Protein AF-A0A7C3ATE2-F1 (afdb_monomer)

Radius of gyration: 20.37 Å; Cα contacts (8 Å, |Δi|>4): 188; chains: 1; bounding box: 53×40×58 Å

Solvent-accessible surface area (backbone atoms only — not comparable to full-atom values): 9593 Å² total; per-residue (Å²): 74,52,29,60,70,11,53,76,58,48,86,74,66,34,32,46,22,40,59,49,83,47,93,50,77,41,41,83,46,73,70,93,44,84,53,96,86,39,43,39,66,59,45,50,48,52,55,47,46,53,54,53,51,51,54,52,50,25,49,75,67,63,69,43,36,64,54,50,29,47,53,24,25,62,73,27,26,35,74,24,70,73,16,35,50,55,20,73,69,41,41,52,52,27,50,51,37,32,67,73,44,88,50,74,67,58,15,52,52,34,27,52,51,44,47,51,49,54,48,52,53,29,42,75,68,67,55,28,60,76,58,82,86,52,58,65,51,59,59,47,51,54,53,52,53,53,53,56,64,71,38,60,91,50,44,62,63,60,55,51,68,75,35,77,93,72,62,63,51,69,84,74,76,96

Structure (mmCIF, N/CA/C/O backbone):
data_AF-A0A7C3ATE2-F1
#
_entry.id   AF-A0A7C3ATE2-F1
#
loop_
_atom_site.group_PDB
_atom_site.id
_atom_site.type_symbol
_atom_site.label_atom_id
_atom_site.label_alt_id
_atom_site.label_comp_id
_atom_site.label_asym_id
_atom_site.label_entity_id
_atom_site.label_seq_id
_atom_site.pdbx_PDB_ins_code
_atom_site.Cartn_x
_atom_site.Cartn_y
_atom_site.Cartn_z
_atom_site.occupancy
_atom_site.B_iso_or_equiv
_atom_site.auth_seq_id
_atom_site.auth_comp_id
_atom_site.auth_asym_id
_atom_site.auth_atom_id
_atom_site.pdbx_PDB_model_num
ATOM 1 N N . MET A 1 1 ? -5.083 -7.458 6.158 1.00 96.81 1 MET A N 1
ATOM 2 C CA . MET A 1 1 ? -4.460 -6.135 5.963 1.00 96.81 1 MET A CA 1
ATOM 3 C C . MET A 1 1 ? -3.865 -5.679 7.279 1.00 96.81 1 MET A C 1
ATOM 5 O O . MET A 1 1 ? -4.278 -6.167 8.328 1.00 96.81 1 MET A O 1
ATOM 9 N N . GLU A 1 2 ? -2.928 -4.750 7.207 1.00 98.25 2 GLU A N 1
ATOM 10 C CA . GLU A 1 2 ? -2.264 -4.113 8.340 1.00 98.25 2 GLU A CA 1
ATOM 11 C C . GLU A 1 2 ? -2.056 -2.630 8.027 1.00 98.25 2 GLU A C 1
ATOM 13 O O . GLU A 1 2 ? -2.095 -2.233 6.863 1.00 98.25 2 GLU A O 1
ATOM 18 N N . GLY A 1 3 ? -1.872 -1.811 9.057 1.00 97.69 3 GLY A N 1
ATOM 19 C CA . GLY A 1 3 ? -1.749 -0.362 8.919 1.00 97.69 3 GLY A CA 1
ATOM 20 C C . GLY A 1 3 ? -1.514 0.278 10.279 1.00 97.69 3 GLY A C 1
ATOM 21 O O . GLY A 1 3 ? -0.543 -0.059 10.950 1.00 97.69 3 GLY A O 1
ATOM 22 N N . LYS A 1 4 ? -2.402 1.169 10.733 1.00 97.94 4 LYS A N 1
ATOM 23 C CA . LYS A 1 4 ? -2.175 1.960 11.962 1.00 97.94 4 LYS A CA 1
ATOM 24 C C . LYS A 1 4 ? -1.867 1.103 13.204 1.00 97.94 4 LYS A C 1
ATOM 26 O O . LYS A 1 4 ? -1.028 1.485 14.011 1.00 97.94 4 LYS A O 1
ATOM 31 N N . SER A 1 5 ? -2.494 -0.071 13.320 1.00 98.31 5 SER A N 1
ATOM 32 C CA . SER A 1 5 ? -2.356 -0.980 14.472 1.00 98.31 5 SER A CA 1
ATOM 33 C C . SER A 1 5 ? -1.209 -1.986 14.305 1.00 98.31 5 SER A C 1
ATOM 35 O O . SER A 1 5 ? -1.033 -2.873 15.132 1.00 98.31 5 SER A O 1
ATOM 37 N N . ALA A 1 6 ? -0.400 -1.828 13.252 1.00 98.38 6 ALA A N 1
ATOM 38 C CA . ALA A 1 6 ? 0.851 -2.545 13.012 1.00 98.38 6 ALA A CA 1
ATOM 39 C C . ALA A 1 6 ? 2.098 -1.667 13.228 1.00 98.38 6 ALA A C 1
ATOM 41 O O . ALA A 1 6 ? 3.216 -2.101 12.958 1.00 98.38 6 ALA A O 1
ATOM 42 N N . ALA A 1 7 ? 1.937 -0.469 13.810 1.00 97.81 7 ALA A N 1
ATOM 43 C CA . ALA A 1 7 ? 3.048 0.422 14.161 1.00 97.81 7 ALA A CA 1
ATOM 44 C C . ALA A 1 7 ? 4.080 -0.219 15.113 1.00 97.81 7 ALA A C 1
ATOM 46 O O . ALA A 1 7 ? 5.209 0.254 15.221 1.00 97.81 7 ALA A O 1
ATOM 47 N N . CYS A 1 8 ? 3.708 -1.305 15.804 1.00 96.62 8 CYS A N 1
ATOM 48 C CA . CYS A 1 8 ? 4.633 -2.104 16.605 1.00 96.62 8 CYS A CA 1
ATOM 49 C C . CYS A 1 8 ? 5.679 -2.873 15.774 1.00 96.62 8 CYS A C 1
ATOM 51 O O . CYS A 1 8 ? 6.738 -3.197 16.312 1.00 96.62 8 CYS A O 1
ATOM 53 N N . ALA A 1 9 ? 5.409 -3.123 14.488 1.00 97.88 9 ALA A N 1
ATOM 54 C CA . ALA A 1 9 ? 6.315 -3.786 13.557 1.00 97.88 9 ALA A CA 1
ATOM 55 C C . ALA A 1 9 ? 7.064 -2.778 12.674 1.00 97.88 9 ALA A C 1
ATOM 57 O O . ALA A 1 9 ? 8.291 -2.831 12.577 1.00 97.88 9 ALA A O 1
ATOM 58 N N . HIS A 1 10 ? 6.339 -1.853 12.035 1.00 97.69 10 HIS A N 1
ATOM 59 C CA . HIS A 1 10 ? 6.913 -0.845 11.142 1.00 97.69 10 HIS A CA 1
ATOM 60 C C . HIS A 1 10 ? 6.004 0.381 10.983 1.00 97.69 10 HIS A C 1
ATOM 62 O O . HIS A 1 10 ? 4.796 0.326 11.205 1.00 97.69 10 HIS A O 1
ATOM 68 N N . SER A 1 11 ? 6.606 1.509 10.601 1.00 97.12 11 SER A N 1
ATOM 69 C CA . SER A 1 11 ? 5.871 2.716 10.209 1.00 97.12 11 SER A CA 1
ATOM 70 C C . SER A 1 11 ? 5.484 2.641 8.735 1.00 97.12 11 SER A C 1
ATOM 72 O O . SER A 1 11 ? 6.299 2.242 7.907 1.00 97.12 11 SER A O 1
ATOM 74 N N . SER A 1 12 ? 4.287 3.116 8.391 1.00 95.19 12 SER A N 1
ATOM 75 C CA . SER A 1 12 ? 3.826 3.210 7.004 1.00 95.19 12 SER A CA 1
ATOM 76 C C . SER A 1 12 ? 2.989 4.468 6.768 1.00 95.19 12 SER A C 1
ATOM 78 O O . SER A 1 12 ? 2.498 5.090 7.713 1.00 95.19 12 SER A O 1
ATOM 80 N N . HIS A 1 13 ? 2.800 4.828 5.497 1.00 94.31 13 HIS A N 1
ATOM 81 C CA . HIS A 1 13 ? 1.891 5.900 5.087 1.00 94.31 13 HIS A CA 1
ATOM 82 C C . HIS A 1 13 ? 0.463 5.409 4.790 1.00 94.31 13 HIS A C 1
ATOM 84 O O . HIS A 1 13 ? -0.346 6.181 4.287 1.00 94.31 13 HIS A O 1
ATOM 90 N N . ILE A 1 14 ? 0.146 4.142 5.085 1.00 95.44 14 ILE A N 1
ATOM 91 C CA . ILE A 1 14 ? -1.110 3.473 4.692 1.00 95.44 14 ILE A CA 1
ATOM 92 C C . ILE A 1 14 ? -1.929 3.022 5.913 1.00 95.44 14 ILE A C 1
ATOM 94 O O . ILE A 1 14 ? -2.475 1.921 5.958 1.00 95.44 14 ILE A O 1
ATOM 98 N N . GLY A 1 15 ? -1.982 3.871 6.941 1.00 96.50 15 GLY A N 1
ATOM 99 C CA . GLY A 1 15 ? -2.490 3.523 8.265 1.00 96.50 15 GLY A CA 1
ATOM 100 C C . GLY A 1 15 ? -3.972 3.135 8.301 1.00 96.50 15 GLY A C 1
ATOM 101 O O . GLY A 1 15 ? -4.313 2.031 8.731 1.00 96.50 15 GLY A O 1
ATOM 102 N N . ASN A 1 16 ? -4.850 4.046 7.891 1.00 98.00 16 ASN A N 1
ATOM 103 C CA . ASN A 1 16 ? -6.300 3.867 7.860 1.00 98.00 16 ASN A CA 1
ATOM 104 C C . ASN A 1 16 ? -6.781 3.308 6.519 1.00 98.00 16 ASN A C 1
ATOM 106 O O . ASN A 1 16 ? -7.691 2.479 6.508 1.00 98.00 16 ASN A O 1
ATOM 110 N N . VAL A 1 17 ? -6.179 3.708 5.392 1.00 98.12 17 VAL A N 1
ATOM 111 C CA . VAL A 1 17 ? -6.632 3.287 4.054 1.00 98.12 17 VAL A CA 1
ATOM 112 C C . VAL A 1 17 ? -6.611 1.765 3.901 1.00 98.12 17 VAL A C 1
ATOM 114 O O . VAL A 1 17 ? -7.523 1.194 3.304 1.00 98.12 17 VAL A O 1
ATOM 117 N N . ALA A 1 18 ? -5.656 1.080 4.537 1.00 97.81 18 ALA A N 1
ATOM 118 C CA . ALA A 1 18 ? -5.572 -0.379 4.542 1.00 97.81 18 ALA A CA 1
ATOM 119 C C . ALA A 1 18 ? -6.781 -1.072 5.203 1.00 97.81 18 ALA A C 1
ATOM 121 O O . ALA A 1 18 ? -7.036 -2.250 4.943 1.00 97.81 18 ALA A O 1
ATOM 122 N N . MET A 1 19 ? -7.553 -0.357 6.029 1.00 98.19 19 MET A N 1
ATOM 123 C CA . MET A 1 19 ? -8.776 -0.869 6.654 1.00 98.19 19 MET A CA 1
ATOM 124 C C . MET A 1 19 ? -9.991 -0.828 5.714 1.00 98.19 19 MET A C 1
ATOM 126 O O . MET A 1 19 ? -10.973 -1.519 5.979 1.00 98.19 19 MET A O 1
ATOM 130 N N . CYS A 1 20 ? -9.949 -0.057 4.615 1.00 97.38 20 CYS A N 1
ATOM 131 C CA . CYS A 1 20 ? -11.117 0.246 3.772 1.00 97.38 20 CYS A CA 1
ATOM 132 C C . CYS A 1 20 ? -11.882 -0.991 3.285 1.00 97.38 20 CYS A C 1
ATOM 134 O O . CYS A 1 20 ? -13.110 -0.960 3.197 1.00 97.38 20 CYS A O 1
ATOM 136 N N . CYS A 1 21 ? -11.156 -2.054 2.944 1.00 96.31 21 CYS A N 1
ATOM 137 C CA . CYS A 1 21 ? -11.701 -3.287 2.375 1.00 96.31 21 CYS A CA 1
ATOM 138 C C . CYS A 1 21 ? -11.081 -4.534 3.025 1.00 96.31 21 CYS A C 1
ATOM 140 O O . CYS A 1 21 ? -10.918 -5.550 2.358 1.00 96.31 21 CYS A O 1
ATOM 142 N N . CYS A 1 22 ? -10.652 -4.453 4.290 1.00 97.38 22 CYS A N 1
ATOM 143 C CA . CYS A 1 22 ? -10.036 -5.597 4.958 1.00 97.38 22 CYS A CA 1
ATOM 144 C C . CYS A 1 22 ? -11.084 -6.592 5.482 1.00 97.38 22 CYS A C 1
ATOM 146 O O . CYS A 1 22 ? -12.067 -6.199 6.105 1.00 97.38 22 CYS A O 1
ATOM 148 N N . ASP A 1 23 ? -10.840 -7.888 5.277 1.00 97.94 23 ASP A N 1
ATOM 149 C CA . ASP A 1 23 ? -11.607 -8.962 5.930 1.00 97.94 23 ASP A CA 1
ATOM 150 C C . ASP A 1 23 ? -10.997 -9.360 7.282 1.00 97.94 23 ASP A C 1
ATOM 152 O O . ASP A 1 23 ? -11.696 -9.764 8.210 1.00 97.94 23 ASP A O 1
ATOM 156 N N . LEU A 1 24 ? -9.670 -9.238 7.387 1.00 98.19 24 LEU A N 1
ATOM 157 C CA . LEU A 1 24 ? -8.876 -9.509 8.581 1.00 98.19 24 LEU A CA 1
ATOM 158 C C . LEU A 1 24 ? -7.922 -8.341 8.847 1.00 98.19 24 LEU A C 1
ATOM 160 O O . LEU A 1 24 ? -7.319 -7.794 7.911 1.00 98.19 24 LEU A O 1
ATOM 164 N N . TRP A 1 25 ? -7.755 -8.012 10.128 1.00 98.62 25 TRP A N 1
ATOM 165 C CA . TRP A 1 25 ? -6.920 -6.913 10.609 1.00 98.62 25 TRP A CA 1
ATOM 166 C C . TRP A 1 25 ? -5.784 -7.436 11.492 1.00 98.62 25 TRP A C 1
ATOM 168 O O . TRP A 1 25 ? -6.032 -8.189 12.433 1.00 98.62 25 TRP A O 1
ATOM 178 N N . SER A 1 26 ? -4.549 -7.066 11.153 1.00 98.56 26 SER A N 1
ATOM 179 C CA . SER A 1 26 ? -3.313 -7.591 11.745 1.00 98.56 26 SER A CA 1
ATOM 180 C C . SER A 1 26 ? -2.460 -6.474 12.345 1.00 98.56 26 SER A C 1
ATOM 182 O O . SER A 1 26 ? -2.451 -5.353 11.835 1.00 98.56 26 SER A O 1
ATOM 184 N N . ASN A 1 27 ? -1.708 -6.801 13.399 1.00 98.25 27 ASN A N 1
ATOM 185 C CA . ASN A 1 27 ? -0.657 -5.948 13.961 1.00 98.25 27 ASN A CA 1
ATOM 186 C C . ASN A 1 27 ? 0.730 -6.247 13.360 1.00 98.25 27 ASN A C 1
ATOM 188 O O . ASN A 1 27 ? 1.732 -5.7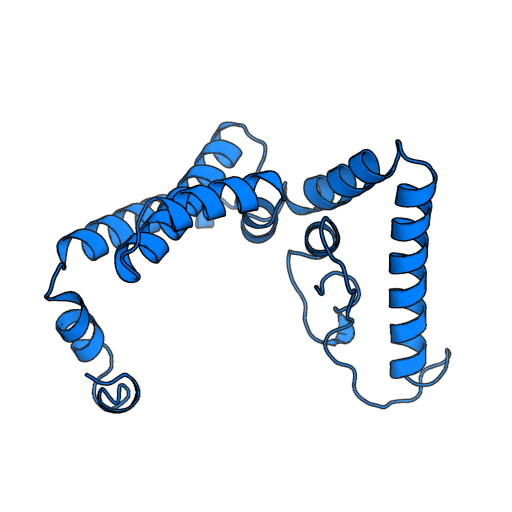70 13.888 1.00 98.25 27 ASN A O 1
ATOM 192 N N . GLU A 1 28 ? 0.773 -7.055 12.299 1.00 98.44 28 GLU A N 1
ATOM 193 C CA . GLU A 1 28 ? 1.965 -7.606 11.647 1.00 98.44 28 GLU A CA 1
ATOM 194 C C . GLU A 1 28 ? 2.785 -8.518 12.573 1.00 98.44 28 GLU A C 1
ATOM 196 O O . GLU A 1 28 ? 2.676 -9.743 12.517 1.00 98.44 28 GLU A O 1
ATOM 201 N N . SER A 1 29 ? 3.569 -7.941 13.485 1.00 98.00 29 SER A N 1
ATOM 202 C CA . SER A 1 29 ? 4.403 -8.692 14.421 1.00 98.00 29 SER A CA 1
ATOM 203 C C . SER A 1 29 ? 4.724 -7.874 15.665 1.00 98.00 29 SER A C 1
ATOM 205 O O . SER A 1 29 ? 4.942 -6.669 15.602 1.00 98.00 29 SER A O 1
ATOM 207 N N . THR A 1 30 ? 4.783 -8.537 16.819 1.00 97.69 30 THR A N 1
ATOM 208 C CA . THR A 1 30 ? 5.173 -7.909 18.084 1.00 97.69 30 THR A CA 1
ATOM 209 C C . THR A 1 30 ? 6.057 -8.863 18.888 1.00 97.69 30 THR A C 1
ATOM 211 O O . THR A 1 30 ? 5.756 -10.061 18.959 1.00 97.69 30 THR A O 1
ATOM 214 N N . PRO A 1 31 ? 7.167 -8.393 19.489 1.00 97.38 31 PRO A N 1
ATOM 215 C CA . PRO A 1 31 ? 7.991 -9.239 20.348 1.00 97.38 31 PRO A CA 1
ATOM 216 C C . PRO A 1 31 ? 7.198 -9.641 21.590 1.00 97.38 31 PRO A C 1
ATOM 218 O O . PRO A 1 31 ? 6.375 -8.865 22.055 1.00 97.38 31 PRO A O 1
ATOM 221 N N . TYR A 1 32 ? 7.471 -10.802 22.186 1.00 98.25 32 TYR A N 1
ATOM 222 C CA . TYR A 1 32 ? 6.805 -11.222 23.424 1.00 98.25 32 TYR A CA 1
ATOM 223 C C . TYR A 1 32 ? 7.413 -10.521 24.652 1.00 98.25 32 TYR A C 1
ATOM 225 O O . TYR A 1 32 ? 8.486 -10.901 25.122 1.00 98.25 32 TYR A O 1
ATOM 233 N N . ALA A 1 33 ? 6.737 -9.497 25.176 1.00 98.25 33 ALA A N 1
ATOM 234 C CA . ALA A 1 33 ? 7.215 -8.676 26.289 1.00 98.25 33 ALA A CA 1
ATOM 235 C C . ALA A 1 33 ? 6.067 -8.225 27.205 1.00 98.25 33 ALA A C 1
ATOM 237 O O . ALA A 1 33 ? 4.915 -8.154 26.787 1.00 98.25 33 ALA A O 1
ATOM 238 N N . GLN A 1 34 ? 6.375 -7.918 28.467 1.00 98.38 34 GLN A N 1
ATOM 239 C CA . GLN A 1 34 ? 5.399 -7.409 29.435 1.00 98.38 34 GLN A CA 1
ATOM 240 C C . GLN A 1 34 ? 5.280 -5.878 29.334 1.00 98.38 34 GLN A C 1
ATOM 242 O O . GLN A 1 34 ? 6.280 -5.172 29.446 1.00 98.38 34 GLN A O 1
ATOM 247 N N . LEU A 1 35 ? 4.053 -5.374 29.201 1.00 98.00 35 LEU A N 1
ATOM 248 C CA . LEU A 1 35 ? 3.670 -3.963 29.324 1.00 98.00 35 LEU A CA 1
ATOM 249 C C . LEU A 1 35 ? 2.789 -3.759 30.568 1.00 98.00 35 LEU A C 1
ATOM 251 O O . LEU A 1 35 ? 2.383 -4.719 31.230 1.00 98.00 35 LEU A O 1
ATOM 255 N N . PHE A 1 36 ? 2.437 -2.507 30.877 1.00 98.12 36 PHE A N 1
ATOM 256 C CA . PHE A 1 36 ? 1.485 -2.210 31.957 1.00 98.12 36 PHE A CA 1
ATOM 257 C C . PHE A 1 36 ? 0.100 -2.831 31.712 1.00 98.12 36 PHE A C 1
ATOM 259 O O . PHE A 1 36 ? -0.536 -3.283 32.657 1.00 98.12 36 PHE A O 1
ATOM 266 N N . GLY A 1 37 ? -0.342 -2.891 30.451 1.00 96.81 37 GLY A N 1
ATOM 267 C CA . GLY A 1 37 ? -1.630 -3.469 30.047 1.00 96.81 37 GLY A CA 1
ATOM 268 C C . GLY A 1 37 ? -1.641 -4.994 29.884 1.00 96.81 37 GLY A C 1
ATOM 269 O O . GLY A 1 37 ? -2.655 -5.548 29.480 1.00 96.81 37 GLY A O 1
ATOM 270 N N . GLY A 1 38 ? -0.534 -5.685 30.174 1.00 98.06 38 GLY A N 1
ATOM 271 C CA . GLY A 1 38 ? -0.381 -7.122 29.929 1.00 98.06 38 GLY A CA 1
ATOM 272 C C . GLY A 1 38 ? 0.760 -7.430 28.963 1.00 98.06 38 GLY A C 1
ATOM 273 O O . GLY A 1 38 ? 1.588 -6.570 28.670 1.00 98.06 38 GLY A O 1
ATOM 274 N N . PHE A 1 39 ? 0.832 -8.668 28.478 1.00 98.62 39 PHE A N 1
ATOM 275 C CA . PHE A 1 39 ? 1.820 -9.032 27.463 1.00 98.62 39 PHE A CA 1
ATOM 276 C C . PHE A 1 39 ? 1.467 -8.414 26.108 1.00 98.62 39 PHE A C 1
ATOM 278 O O . PHE A 1 39 ? 0.295 -8.326 25.744 1.00 98.62 39 PHE A O 1
ATOM 285 N N . THR A 1 40 ? 2.483 -8.032 25.343 1.00 98.50 40 THR A N 1
ATOM 286 C CA . THR A 1 40 ? 2.366 -7.382 24.031 1.00 98.50 40 THR A CA 1
ATOM 287 C C . THR A 1 40 ? 1.379 -8.052 23.068 1.00 98.50 40 THR A C 1
ATOM 289 O O . THR A 1 40 ? 0.598 -7.300 22.490 1.00 98.50 40 THR A O 1
ATOM 292 N N . PRO A 1 41 ? 1.273 -9.397 22.918 1.00 98.38 41 PRO A N 1
ATOM 293 C CA . PRO A 1 41 ? 0.258 -9.962 22.025 1.00 98.38 41 PRO A CA 1
ATOM 294 C C . PRO A 1 41 ? -1.174 -9.699 22.499 1.00 98.38 41 PRO A C 1
ATOM 296 O O . PRO A 1 41 ? -2.063 -9.520 21.677 1.00 98.38 41 PRO A O 1
ATOM 299 N N . ALA A 1 42 ? -1.407 -9.664 23.816 1.00 98.44 42 ALA A N 1
ATOM 300 C CA . ALA A 1 42 ? -2.725 -9.368 24.371 1.00 98.44 42 ALA A CA 1
ATOM 301 C C . ALA A 1 42 ? -3.089 -7.890 24.180 1.00 98.44 42 ALA A C 1
ATOM 303 O O . ALA A 1 42 ? -4.221 -7.591 23.813 1.00 98.44 42 ALA A O 1
ATOM 304 N N . VAL A 1 43 ? -2.120 -6.986 24.369 1.00 98.56 43 VAL A N 1
ATOM 305 C CA . VAL A 1 43 ? -2.304 -5.545 24.133 1.00 98.56 43 VAL A CA 1
ATOM 306 C C . VAL A 1 43 ? -2.602 -5.272 22.657 1.00 98.56 43 VAL A C 1
ATOM 308 O O . VAL A 1 43 ? -3.605 -4.636 22.352 1.00 98.56 43 VAL A O 1
ATOM 311 N N . SER A 1 44 ? -1.807 -5.821 21.732 1.00 98.38 44 SER A N 1
ATOM 312 C CA . SER A 1 44 ? -2.064 -5.668 20.295 1.00 98.38 44 SER A CA 1
ATOM 313 C C . SER A 1 44 ? -3.402 -6.290 19.883 1.00 98.38 44 SER A C 1
ATOM 315 O O . SER A 1 44 ? -4.147 -5.685 19.119 1.00 98.38 44 SER A O 1
ATOM 317 N N . LEU A 1 45 ? -3.763 -7.464 20.417 1.00 98.50 45 LEU A N 1
ATOM 318 C CA . LEU A 1 45 ? -5.063 -8.080 20.135 1.00 98.50 45 LEU A CA 1
ATOM 319 C C . LEU A 1 45 ? -6.236 -7.209 20.607 1.00 98.50 45 LEU A C 1
ATOM 321 O O . LEU A 1 45 ? -7.258 -7.165 19.924 1.00 98.50 45 LEU A O 1
ATOM 325 N N . GLU A 1 46 ? -6.110 -6.517 21.741 1.00 98.69 46 GLU A N 1
ATOM 326 C CA . GLU A 1 46 ? -7.135 -5.587 22.226 1.00 98.69 46 GLU A CA 1
ATOM 327 C C . GLU A 1 46 ? -7.349 -4.416 21.251 1.00 98.69 46 GLU A C 1
ATOM 329 O O . GLU A 1 46 ? -8.493 -4.102 20.911 1.00 98.69 46 GLU A O 1
ATOM 334 N N . GLU A 1 47 ? -6.271 -3.815 20.744 1.00 98.38 47 GLU A N 1
ATOM 335 C CA . GLU A 1 47 ? -6.332 -2.733 19.750 1.00 98.38 47 GLU A CA 1
ATOM 336 C C . GLU A 1 47 ? -7.002 -3.206 18.450 1.00 98.38 47 GLU A C 1
ATOM 338 O O . GLU A 1 47 ? -7.982 -2.604 17.994 1.00 98.38 47 GLU A O 1
ATOM 343 N N . LEU A 1 48 ? -6.550 -4.344 17.904 1.00 98.75 48 LEU A N 1
ATOM 344 C CA . LEU A 1 48 ? -7.139 -4.951 16.704 1.00 98.75 48 LEU A CA 1
ATOM 345 C C . LEU A 1 48 ? -8.619 -5.297 16.906 1.00 98.75 48 LEU A C 1
ATOM 347 O O . LEU A 1 48 ? -9.440 -5.128 16.000 1.00 98.75 48 LEU A O 1
ATOM 351 N N . TRP A 1 49 ? -8.978 -5.782 18.096 1.00 98.69 49 TRP A N 1
ATOM 352 C CA . TRP A 1 49 ? -10.352 -6.121 18.440 1.00 98.69 49 TRP A CA 1
ATOM 353 C C . TRP A 1 49 ? -11.265 -4.897 18.390 1.00 98.69 49 TRP A C 1
ATOM 355 O O . TRP A 1 49 ? -12.360 -4.980 17.826 1.00 98.69 49 TRP A O 1
ATOM 365 N N . TYR A 1 50 ? -10.838 -3.759 18.940 1.00 98.75 50 TYR A N 1
ATOM 366 C CA . TYR A 1 50 ? -11.642 -2.537 18.912 1.00 98.75 50 TYR A CA 1
ATOM 367 C C . TYR A 1 50 ? -11.788 -1.952 17.505 1.00 98.75 50 TYR A C 1
ATOM 369 O O . TYR A 1 50 ? -12.892 -1.523 17.153 1.00 98.75 50 TYR A O 1
ATOM 377 N N . ASP A 1 51 ? -10.742 -2.014 16.680 1.00 98.50 51 ASP A N 1
ATOM 378 C CA . ASP A 1 51 ? -10.816 -1.646 15.262 1.00 98.50 51 ASP A CA 1
ATOM 379 C C . ASP A 1 51 ? -11.865 -2.488 14.519 1.00 98.50 51 ASP A C 1
ATOM 381 O O . ASP A 1 51 ? -12.800 -1.955 13.912 1.00 98.50 51 ASP A O 1
ATOM 385 N N . CYS A 1 52 ? -11.773 -3.816 14.635 1.00 98.50 52 CYS A N 1
ATOM 386 C CA . CYS A 1 52 ? -12.733 -4.746 14.040 1.00 98.50 52 CYS A CA 1
ATOM 387 C C . CYS A 1 52 ? -14.153 -4.529 14.575 1.00 98.50 52 CYS A C 1
ATOM 389 O O . CYS A 1 52 ? -15.125 -4.576 13.819 1.00 98.50 52 CYS A O 1
ATOM 391 N N . LYS A 1 53 ? -14.306 -4.268 15.877 1.00 98.12 53 LYS A N 1
ATOM 392 C CA . LYS A 1 53 ? -15.608 -4.014 16.504 1.00 98.12 53 LYS A CA 1
ATOM 393 C C . LYS A 1 53 ? -16.289 -2.779 15.911 1.00 98.12 53 LYS A C 1
ATOM 395 O O . LYS A 1 53 ? -17.493 -2.837 15.663 1.00 98.12 53 LYS A O 1
ATOM 400 N N . LEU A 1 54 ? -15.540 -1.704 15.654 1.00 97.56 54 LEU A N 1
ATOM 401 C CA . LEU A 1 54 ? -16.061 -0.490 15.020 1.00 97.56 54 LEU A CA 1
ATOM 402 C C . LEU A 1 54 ? -16.497 -0.750 13.571 1.00 97.56 54 LEU A C 1
ATOM 404 O O . LEU A 1 54 ? -17.610 -0.380 13.197 1.00 97.56 54 LEU A O 1
ATOM 408 N N . MET A 1 55 ? -15.659 -1.424 12.776 1.00 97.31 55 MET A N 1
ATOM 409 C CA . MET A 1 55 ? -15.990 -1.774 11.386 1.00 97.31 55 MET A CA 1
ATOM 410 C C . MET A 1 55 ? -17.243 -2.656 11.308 1.00 97.31 55 MET A C 1
ATOM 412 O O . MET A 1 55 ? -18.154 -2.395 10.520 1.00 97.31 55 MET A O 1
ATOM 416 N N . ASN A 1 56 ? -17.348 -3.642 12.199 1.00 97.25 56 ASN A N 1
ATOM 417 C CA . ASN A 1 56 ? -18.514 -4.514 12.299 1.00 97.25 56 ASN A CA 1
ATOM 418 C C . ASN A 1 56 ? -19.793 -3.752 12.672 1.00 97.25 56 ASN A C 1
ATOM 420 O O . ASN A 1 56 ? -20.867 -4.056 12.153 1.00 97.25 56 ASN A O 1
ATOM 424 N N . GLU A 1 57 ? -19.709 -2.756 13.554 1.00 97.06 57 GLU A N 1
ATOM 425 C CA . GLU A 1 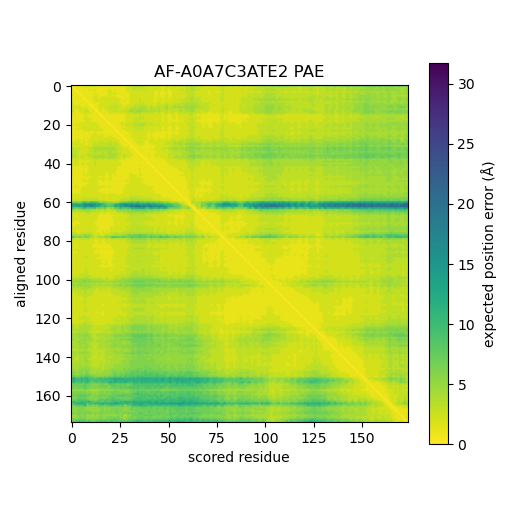57 ? -20.867 -1.930 13.909 1.00 97.06 57 GLU A CA 1
ATOM 426 C C . GLU A 1 57 ? -21.311 -1.032 12.743 1.00 97.06 57 GLU A C 1
ATOM 428 O O . GLU A 1 57 ? -22.505 -0.919 12.448 1.00 97.06 57 GLU A O 1
ATOM 433 N N . ALA A 1 58 ? -20.359 -0.461 12.000 1.00 95.94 58 ALA A N 1
ATOM 434 C CA . ALA A 1 58 ? -20.654 0.303 10.790 1.00 95.94 58 ALA A CA 1
ATOM 435 C C . ALA A 1 58 ? -21.377 -0.548 9.725 1.00 95.94 58 ALA A C 1
ATOM 437 O O . ALA A 1 58 ? -22.284 -0.049 9.055 1.00 95.94 58 ALA A O 1
ATOM 438 N N . LEU A 1 59 ? -21.041 -1.840 9.613 1.00 94.69 59 LEU A N 1
ATOM 439 C CA . LEU A 1 59 ? -21.741 -2.792 8.742 1.00 94.69 59 LEU A CA 1
ATOM 440 C C . LEU A 1 59 ? -23.173 -3.081 9.212 1.00 94.69 59 LEU A C 1
ATOM 442 O O . LEU A 1 59 ? -24.099 -3.022 8.404 1.00 94.69 59 LEU A O 1
ATOM 446 N N . ARG A 1 60 ? -23.392 -3.338 10.511 1.00 95.38 60 ARG A N 1
ATOM 447 C CA . ARG A 1 60 ? -24.734 -3.644 11.058 1.00 95.38 60 ARG A CA 1
ATOM 448 C C . ARG A 1 60 ? -25.742 -2.520 10.843 1.00 95.38 60 ARG A C 1
ATOM 450 O O . ARG A 1 60 ? -26.924 -2.779 10.639 1.00 95.38 60 ARG A O 1
ATOM 457 N N . THR A 1 61 ? -25.281 -1.276 10.885 1.00 89.69 61 THR A N 1
ATOM 458 C CA . THR A 1 61 ? -26.133 -0.091 10.699 1.00 89.69 61 THR A CA 1
ATOM 459 C C . THR A 1 61 ? -26.462 0.202 9.226 1.00 89.69 61 THR A C 1
ATOM 461 O O . THR A 1 61 ? -27.317 1.045 8.937 1.00 89.69 61 THR A O 1
ATOM 464 N N . GLY A 1 62 ? -25.810 -0.483 8.279 1.00 78.75 62 GLY A N 1
ATOM 465 C CA . GLY A 1 62 ? -26.085 -0.465 6.837 1.00 78.75 62 GLY A CA 1
ATOM 466 C C . GLY A 1 62 ? -25.643 0.799 6.092 1.00 78.75 62 GLY A C 1
ATOM 467 O O . GLY A 1 62 ? -25.030 0.705 5.034 1.00 78.75 62 GLY A O 1
ATOM 468 N N . ARG A 1 63 ? -25.919 1.996 6.625 1.00 76.88 63 ARG A N 1
ATOM 469 C CA . ARG A 1 63 ? -25.569 3.279 5.979 1.00 76.88 63 ARG A CA 1
ATOM 470 C C . ARG A 1 63 ? -24.178 3.799 6.341 1.00 76.88 63 ARG A C 1
ATOM 472 O O . ARG A 1 63 ? -23.627 4.607 5.599 1.00 76.88 63 ARG A O 1
ATOM 479 N N . HIS A 1 64 ? -23.604 3.360 7.459 1.00 89.06 64 HIS A N 1
ATOM 480 C CA . HIS A 1 64 ? -22.354 3.929 7.968 1.00 89.06 64 HIS A CA 1
ATOM 481 C C . HIS A 1 64 ? -21.096 3.217 7.467 1.00 89.06 64 HIS A C 1
ATOM 483 O O . HIS A 1 64 ? -20.027 3.814 7.525 1.00 89.06 64 HIS A O 1
ATOM 489 N N . ALA A 1 65 ? -21.205 2.007 6.909 1.00 91.31 65 ALA A N 1
ATOM 490 C CA . ALA A 1 65 ? -20.062 1.283 6.351 1.00 91.31 65 ALA A CA 1
ATOM 491 C C . ALA A 1 65 ? -19.351 2.070 5.238 1.00 91.31 65 ALA A C 1
ATOM 493 O O . ALA A 1 65 ? -18.139 2.247 5.284 1.00 91.31 65 ALA A O 1
ATOM 494 N N . GLN A 1 66 ? -20.109 2.615 4.282 1.00 93.31 66 GLN A N 1
ATOM 495 C CA . GLN A 1 66 ? -19.552 3.416 3.185 1.00 93.31 66 GLN A CA 1
ATOM 496 C C . GLN A 1 66 ? -18.966 4.744 3.677 1.00 93.31 66 GLN A C 1
ATOM 498 O O . GLN A 1 66 ? -17.941 5.194 3.174 1.00 93.31 66 GLN A O 1
ATOM 503 N N . VAL A 1 67 ? -19.595 5.362 4.684 1.00 96.06 67 VAL A N 1
ATOM 504 C CA . VAL A 1 67 ? -19.077 6.593 5.299 1.00 96.06 67 VAL A CA 1
ATOM 505 C C . VAL A 1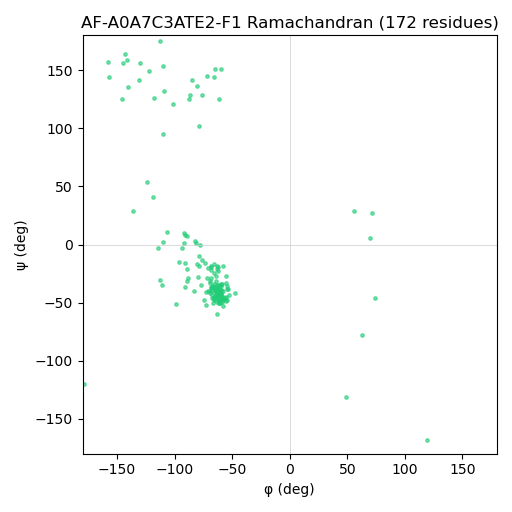 67 ? -17.751 6.315 6.002 1.00 96.06 67 VAL A C 1
ATOM 507 O O . VAL A 1 67 ? -16.793 7.044 5.780 1.00 96.06 67 VAL A O 1
ATOM 510 N N . LEU A 1 68 ? -17.672 5.247 6.801 1.00 97.06 68 LEU A N 1
ATOM 511 C CA . LEU A 1 68 ? -16.439 4.846 7.474 1.00 97.06 68 LEU A CA 1
ATOM 512 C C . LEU A 1 68 ? -15.340 4.505 6.461 1.00 97.06 68 LEU A C 1
ATOM 514 O O . LEU A 1 68 ? -14.244 5.036 6.582 1.00 97.06 68 LEU A O 1
ATOM 518 N N . GLN A 1 69 ? -15.638 3.694 5.441 1.00 96.44 69 GLN A N 1
ATOM 519 C CA . GLN A 1 69 ? -14.686 3.358 4.376 1.00 96.44 69 GLN A CA 1
ATOM 520 C C . GLN A 1 69 ? -14.132 4.614 3.699 1.00 96.44 69 GLN A C 1
ATOM 522 O O . GLN A 1 69 ? -12.926 4.733 3.504 1.00 96.44 69 GLN A O 1
ATOM 527 N N . ARG A 1 70 ? -14.999 5.580 3.381 1.00 96.19 70 ARG A N 1
ATOM 528 C CA . ARG A 1 70 ? -14.566 6.841 2.782 1.00 96.19 70 ARG A CA 1
ATOM 529 C C . ARG A 1 70 ? -13.683 7.655 3.723 1.00 96.19 70 ARG A C 1
ATOM 531 O O . ARG A 1 70 ? -12.672 8.173 3.279 1.00 96.19 70 ARG A O 1
ATOM 538 N N . LEU A 1 71 ? -14.036 7.752 5.004 1.00 97.12 71 LEU A N 1
ATOM 539 C CA . LEU A 1 71 ? -13.215 8.463 5.989 1.00 97.12 71 LEU A CA 1
ATOM 540 C C . LEU A 1 71 ? -11.831 7.823 6.152 1.00 97.12 71 LEU A C 1
ATOM 542 O O . LEU A 1 71 ? -10.853 8.550 6.271 1.00 97.12 71 LEU A O 1
ATOM 546 N N . LEU A 1 72 ? -11.755 6.489 6.129 1.00 97.56 72 LEU A N 1
ATOM 547 C CA . LEU A 1 72 ? -10.499 5.739 6.192 1.00 97.56 72 LEU A CA 1
ATOM 548 C C . LEU A 1 72 ? -9.611 5.984 4.961 1.00 97.56 72 LEU A C 1
ATOM 550 O O . LEU A 1 72 ? -8.396 6.078 5.094 1.00 97.56 72 LEU A O 1
ATOM 554 N N . ALA A 1 73 ? -10.201 6.089 3.767 1.00 97.19 73 ALA A N 1
ATOM 555 C CA . ALA A 1 73 ? -9.462 6.408 2.547 1.00 97.19 73 ALA A CA 1
ATOM 556 C C . ALA A 1 73 ? -9.019 7.880 2.522 1.00 97.19 73 ALA A C 1
ATOM 558 O O . ALA A 1 73 ? -7.840 8.181 2.334 1.00 97.19 73 ALA A O 1
ATOM 559 N N . ASP A 1 74 ? -9.965 8.796 2.747 1.00 95.50 74 ASP A N 1
ATOM 560 C CA . ASP A 1 74 ? -9.763 10.242 2.631 1.00 95.50 74 ASP A CA 1
ATOM 561 C C . ASP A 1 74 ? -8.785 10.783 3.691 1.00 95.50 74 ASP A C 1
ATOM 563 O O . ASP A 1 74 ? -8.183 11.834 3.462 1.00 95.50 74 ASP A O 1
ATOM 567 N N . SER A 1 75 ? -8.619 10.098 4.833 1.00 96.00 75 SER A N 1
ATOM 568 C CA . SER A 1 75 ? -7.673 10.508 5.881 1.00 96.00 75 SER A CA 1
ATOM 569 C C . SER A 1 75 ? -6.212 10.370 5.472 1.00 96.00 75 SER A C 1
ATOM 571 O O . SER A 1 75 ? -5.387 11.123 5.976 1.00 96.00 75 SER A O 1
ATOM 573 N N . ASP A 1 76 ? -5.895 9.427 4.584 1.00 96.31 76 ASP A N 1
ATOM 574 C CA . ASP A 1 76 ? -4.510 9.098 4.231 1.00 96.31 76 ASP A CA 1
ATOM 575 C C . ASP A 1 76 ? -4.175 9.533 2.795 1.00 96.31 76 ASP A C 1
ATOM 577 O O . ASP A 1 76 ? -3.066 9.984 2.510 1.00 96.31 76 ASP A O 1
ATOM 581 N N . ALA A 1 77 ? -5.145 9.443 1.876 1.00 96.19 77 ALA A N 1
ATOM 582 C CA . ALA A 1 77 ? -4.932 9.648 0.441 1.00 96.19 77 ALA A CA 1
ATOM 583 C C . ALA A 1 77 ? -4.521 11.079 0.047 1.00 96.19 77 ALA A C 1
ATOM 585 O O . ALA A 1 77 ? -4.043 11.294 -1.065 1.00 96.19 77 ALA A O 1
ATOM 586 N N . ARG A 1 78 ? -4.717 12.064 0.933 1.00 92.19 78 ARG A N 1
ATOM 587 C CA . ARG A 1 78 ? -4.373 13.475 0.674 1.00 92.19 78 ARG A CA 1
ATOM 588 C C . ARG A 1 78 ? -2.891 13.783 0.845 1.00 92.19 78 ARG A C 1
ATOM 590 O O . ARG A 1 78 ? -2.383 14.685 0.178 1.00 92.19 78 ARG A O 1
ATOM 597 N N . ASP A 1 79 ? -2.227 13.021 1.708 1.00 88.25 79 ASP A N 1
ATOM 598 C CA . ASP A 1 79 ? -0.865 13.301 2.167 1.00 88.25 79 ASP A CA 1
ATOM 599 C C . ASP A 1 79 ? 0.137 12.228 1.715 1.00 88.25 79 ASP A C 1
ATOM 601 O O . ASP A 1 79 ? 1.333 12.339 1.982 1.00 88.25 79 ASP A O 1
ATOM 605 N N . SER A 1 80 ? -0.331 11.177 1.031 1.00 95.12 80 SER A N 1
ATOM 606 C CA . SER A 1 80 ? 0.514 10.087 0.552 1.00 95.12 80 SER A CA 1
ATOM 607 C C . SER A 1 80 ? 0.041 9.527 -0.785 1.00 95.12 80 SER A C 1
ATOM 609 O O . SER A 1 80 ? -1.087 9.049 -0.923 1.00 95.12 80 SER A O 1
ATOM 611 N N . ALA A 1 81 ? 0.953 9.509 -1.761 1.00 96.50 81 ALA A N 1
ATOM 612 C CA . ALA A 1 81 ? 0.741 8.829 -3.035 1.00 96.50 81 ALA A CA 1
ATOM 613 C C . ALA A 1 81 ? 0.565 7.310 -2.847 1.00 96.50 81 ALA A C 1
ATOM 615 O O . ALA A 1 81 ? -0.251 6.704 -3.537 1.00 96.50 81 ALA A O 1
ATOM 616 N N . GLU A 1 82 ? 1.270 6.708 -1.880 1.00 96.00 82 GLU A N 1
ATOM 617 C CA . GLU A 1 82 ? 1.145 5.283 -1.540 1.00 96.00 82 GLU A CA 1
ATOM 618 C C . GLU A 1 82 ? -0.263 4.958 -1.025 1.00 96.00 82 GLU A C 1
ATOM 620 O O . GLU A 1 82 ? -0.863 3.959 -1.419 1.00 96.00 82 GLU A O 1
ATOM 625 N N . ALA A 1 83 ? -0.829 5.833 -0.189 1.00 97.56 83 ALA A N 1
ATOM 626 C CA . ALA A 1 83 ? -2.200 5.684 0.283 1.00 97.56 83 ALA A CA 1
ATOM 627 C C . ALA A 1 83 ? -3.219 5.912 -0.832 1.00 97.56 83 ALA A C 1
ATOM 629 O O . ALA A 1 83 ? -4.175 5.146 -0.953 1.00 97.56 83 ALA A O 1
ATOM 630 N N . LEU A 1 84 ? -3.002 6.927 -1.675 1.00 98.25 84 LEU A N 1
ATOM 631 C CA . LEU A 1 84 ? -3.889 7.244 -2.792 1.00 98.25 84 LEU A CA 1
ATOM 632 C C . LEU A 1 84 ? -4.084 6.041 -3.720 1.00 98.25 84 LEU A C 1
ATOM 634 O O . LEU A 1 84 ? -5.226 5.709 -4.056 1.00 98.25 84 LEU A O 1
ATOM 638 N N . VAL A 1 85 ? -2.996 5.377 -4.129 1.00 98.00 85 VAL A N 1
ATOM 639 C CA . VAL A 1 85 ? -3.072 4.235 -5.059 1.00 98.00 85 VAL A CA 1
ATOM 640 C C . VAL A 1 85 ? -3.732 3.001 -4.434 1.00 98.00 85 VAL A C 1
ATOM 642 O O . VAL A 1 85 ? -4.244 2.154 -5.164 1.00 98.00 85 VAL A O 1
ATOM 645 N N . LEU A 1 86 ? -3.790 2.925 -3.100 1.00 97.88 86 LEU A N 1
ATOM 646 C CA . LEU A 1 86 ? -4.453 1.856 -2.346 1.00 97.88 86 LEU A CA 1
ATOM 647 C C . LEU A 1 86 ? -5.902 2.167 -1.953 1.00 97.88 86 LEU A C 1
ATOM 649 O O . LEU A 1 86 ? -6.577 1.297 -1.397 1.00 97.88 86 LEU A O 1
ATOM 653 N N . THR A 1 87 ? -6.418 3.364 -2.248 1.00 98.19 87 THR A N 1
ATOM 654 C CA . THR A 1 87 ? -7.852 3.628 -2.057 1.00 98.19 87 THR A CA 1
ATOM 655 C C . THR A 1 87 ? -8.695 2.659 -2.899 1.00 98.19 87 THR A C 1
ATOM 657 O O . THR A 1 87 ? -8.252 2.235 -3.971 1.00 98.19 87 THR A O 1
ATOM 660 N N . PRO A 1 88 ? -9.929 2.312 -2.476 1.00 97.81 88 PRO A N 1
ATOM 661 C CA . PRO A 1 88 ? -10.761 1.363 -3.218 1.00 97.81 88 PRO A CA 1
ATOM 662 C C . PRO A 1 88 ? -10.976 1.741 -4.690 1.00 97.81 88 PRO A C 1
ATOM 664 O O . PRO A 1 88 ? -10.970 0.872 -5.559 1.00 97.81 88 PRO A O 1
ATOM 667 N N . GLU A 1 89 ? -11.135 3.034 -4.984 1.00 97.81 89 GLU A N 1
ATOM 668 C CA . GLU A 1 89 ? -11.307 3.532 -6.351 1.00 97.81 89 GLU A CA 1
ATOM 669 C C . GLU A 1 89 ? -10.042 3.328 -7.197 1.00 97.81 89 GLU A C 1
ATOM 671 O O . GLU A 1 89 ? -10.114 2.733 -8.278 1.00 97.81 89 GLU A O 1
ATOM 676 N N . SER A 1 90 ? -8.882 3.743 -6.682 1.00 98.50 90 SER A N 1
ATOM 677 C CA . SER A 1 90 ? -7.587 3.556 -7.342 1.00 98.50 90 SER A CA 1
ATOM 678 C C . SER A 1 90 ? -7.256 2.082 -7.555 1.00 98.50 90 SER A C 1
ATOM 680 O O . SER A 1 90 ? -6.889 1.684 -8.660 1.00 98.50 90 SER A O 1
ATOM 682 N N . ALA A 1 91 ? -7.465 1.242 -6.539 1.00 98.44 91 ALA A N 1
ATOM 683 C CA . ALA A 1 91 ? -7.215 -0.192 -6.622 1.00 98.44 91 ALA A CA 1
ATOM 684 C C . ALA A 1 91 ? -8.076 -0.859 -7.709 1.00 98.44 91 ALA A C 1
ATOM 686 O O . ALA A 1 91 ? -7.578 -1.695 -8.464 1.00 98.44 91 ALA A O 1
ATOM 687 N N . ILE A 1 92 ? -9.348 -0.464 -7.854 1.00 98.69 92 ILE A N 1
ATOM 688 C CA . ILE A 1 92 ? -10.226 -0.970 -8.923 1.00 98.69 92 ILE A CA 1
ATOM 689 C C . ILE A 1 92 ? -9.756 -0.497 -10.305 1.00 98.69 92 ILE A C 1
ATOM 691 O O . ILE A 1 92 ? -9.794 -1.284 -11.255 1.00 98.69 92 ILE A O 1
ATOM 695 N N . ARG A 1 93 ? -9.312 0.758 -10.447 1.00 98.75 93 ARG A N 1
ATOM 696 C CA . ARG A 1 93 ? -8.734 1.266 -11.706 1.00 98.75 93 ARG A CA 1
ATOM 697 C C . ARG A 1 93 ? -7.488 0.476 -12.107 1.00 98.75 93 ARG A C 1
ATOM 699 O O . ARG A 1 93 ? -7.442 -0.059 -13.213 1.00 98.75 93 ARG A O 1
ATOM 706 N N . ILE A 1 94 ? -6.544 0.303 -11.183 1.00 98.81 94 ILE A N 1
ATOM 707 C CA . ILE A 1 94 ? -5.317 -0.475 -11.401 1.00 98.81 94 ILE A CA 1
ATOM 708 C C . ILE A 1 94 ? -5.657 -1.933 -11.732 1.00 98.81 94 ILE A C 1
ATOM 710 O O . ILE A 1 94 ? -5.111 -2.494 -12.679 1.00 98.81 94 ILE A O 1
ATOM 714 N N . ALA A 1 95 ? -6.615 -2.544 -11.029 1.00 98.62 95 ALA A N 1
ATOM 715 C CA . ALA A 1 95 ? -7.064 -3.901 -11.330 1.00 98.62 95 ALA A CA 1
ATOM 716 C C . ALA A 1 95 ? -7.626 -4.027 -12.756 1.00 98.62 95 ALA A C 1
ATOM 718 O O . ALA A 1 95 ? -7.335 -5.009 -13.436 1.00 98.62 95 ALA A O 1
ATOM 719 N N . ARG A 1 96 ? -8.381 -3.031 -13.246 1.00 98.81 96 ARG A N 1
ATOM 720 C CA . ARG A 1 96 ? -8.863 -2.995 -14.640 1.00 98.81 96 ARG A CA 1
ATOM 721 C C . ARG A 1 96 ? -7.714 -2.914 -15.644 1.00 98.81 96 ARG A C 1
ATOM 723 O O . ARG A 1 96 ? -7.756 -3.621 -16.647 1.00 98.81 96 ARG A O 1
ATOM 730 N N . ALA A 1 97 ? -6.686 -2.115 -15.358 1.00 98.62 97 ALA A N 1
ATOM 731 C CA . ALA A 1 97 ? -5.478 -2.040 -16.180 1.00 98.62 97 ALA A CA 1
ATOM 732 C C . ALA A 1 97 ? -4.691 -3.366 -16.176 1.00 98.62 97 ALA A C 1
ATOM 734 O O . ALA A 1 97 ? -4.178 -3.790 -17.207 1.00 98.62 97 ALA A O 1
ATOM 735 N N . ILE A 1 98 ? -4.659 -4.075 -15.044 1.00 98.56 98 ILE A N 1
ATOM 736 C CA . ILE A 1 98 ? -4.034 -5.400 -14.930 1.00 98.56 98 ILE A CA 1
ATOM 737 C C . ILE A 1 98 ? -4.780 -6.461 -15.742 1.00 98.56 98 ILE A C 1
ATOM 739 O O . ILE A 1 98 ? -4.147 -7.386 -16.230 1.00 98.56 98 ILE A O 1
ATOM 743 N N . VAL A 1 99 ? -6.110 -6.414 -15.844 1.00 98.38 99 VAL A N 1
ATOM 744 C CA . VAL A 1 99 ? -6.882 -7.453 -16.563 1.00 98.38 99 VAL A CA 1
ATOM 745 C C . VAL A 1 99 ? -7.13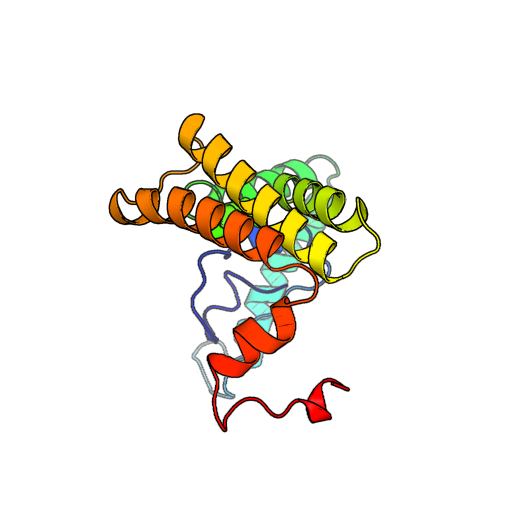0 -7.120 -18.036 1.00 98.38 99 VAL A C 1
ATOM 747 O O . VAL A 1 99 ? -7.781 -7.898 -18.727 1.00 98.38 99 VAL A O 1
ATOM 750 N N . SER A 1 100 ? -6.622 -5.987 -18.531 1.00 98.31 100 SER A N 1
ATOM 751 C CA . SER A 1 100 ? -6.743 -5.599 -19.943 1.00 98.31 100 SER A CA 1
ATOM 752 C C . SER A 1 100 ? -5.787 -6.356 -20.873 1.00 98.31 100 SER A C 1
ATOM 754 O O . SER A 1 100 ? -5.985 -6.332 -22.085 1.00 98.31 100 SER A O 1
ATOM 756 N N . SER A 1 101 ? -4.787 -7.046 -20.318 1.00 97.62 101 SER A N 1
ATOM 757 C CA . SER A 1 101 ? -3.883 -7.942 -21.040 1.00 97.62 101 SER A CA 1
ATOM 758 C C . SER A 1 101 ? -3.786 -9.292 -20.326 1.00 97.62 101 SER A C 1
ATOM 760 O O . SER A 1 101 ? -4.040 -9.405 -19.124 1.00 97.62 101 SER A O 1
ATOM 762 N N . THR A 1 102 ? -3.431 -10.335 -21.072 1.00 96.69 102 THR A N 1
ATOM 763 C CA . THR A 1 102 ? -3.074 -11.654 -20.531 1.00 96.69 102 THR A CA 1
ATOM 764 C C . THR A 1 102 ? -1.566 -11.836 -20.380 1.00 96.69 102 THR A C 1
ATOM 766 O O . THR A 1 102 ? -1.151 -12.758 -19.682 1.00 96.69 102 THR A O 1
ATOM 769 N N . ASP A 1 103 ? -0.759 -10.980 -21.010 1.00 94.75 103 ASP A N 1
ATOM 770 C CA . ASP A 1 103 ? 0.700 -11.043 -20.956 1.00 94.75 103 ASP A CA 1
ATOM 771 C C . ASP A 1 103 ? 1.236 -10.510 -19.617 1.00 94.75 103 ASP A C 1
ATOM 773 O O . ASP A 1 103 ? 0.882 -9.420 -19.177 1.00 94.75 103 ASP A O 1
ATOM 777 N N . TYR A 1 104 ? 2.090 -11.272 -18.933 1.00 91.56 104 TYR A N 1
ATOM 778 C CA . TYR A 1 104 ? 2.529 -10.928 -17.575 1.00 91.56 104 TYR A CA 1
ATOM 779 C C . TYR A 1 104 ? 3.301 -9.604 -17.497 1.00 91.56 104 TYR A C 1
ATOM 781 O O . TYR A 1 104 ? 3.160 -8.875 -16.512 1.00 91.56 104 TYR A O 1
ATOM 789 N N . VAL A 1 105 ? 4.088 -9.291 -18.525 1.00 91.75 105 VAL A N 1
ATOM 790 C CA . VAL A 1 105 ? 4.927 -8.092 -18.596 1.00 91.75 105 VAL A CA 1
ATOM 791 C C . VAL A 1 105 ? 4.050 -6.871 -18.863 1.00 91.75 105 VAL A C 1
ATOM 793 O O . VAL A 1 105 ? 4.121 -5.875 -18.137 1.00 91.75 105 VAL A O 1
ATOM 796 N N . GLU A 1 106 ? 3.149 -6.969 -19.840 1.00 94.12 106 GLU A N 1
ATOM 797 C CA . GLU A 1 106 ? 2.200 -5.903 -20.163 1.00 94.12 106 GLU A CA 1
ATOM 798 C C . GLU A 1 106 ? 1.266 -5.588 -18.995 1.00 94.12 106 GLU A C 1
ATOM 800 O O . GLU A 1 106 ? 1.019 -4.420 -18.703 1.00 94.12 106 GLU A O 1
ATOM 805 N N . ARG A 1 107 ? 0.770 -6.603 -18.278 1.00 96.38 107 ARG A N 1
ATOM 806 C CA . ARG A 1 107 ? -0.109 -6.402 -17.114 1.00 96.38 107 ARG A CA 1
ATOM 807 C C . ARG A 1 107 ? 0.567 -5.581 -16.016 1.00 96.38 107 ARG A C 1
ATOM 809 O O . ARG A 1 107 ? -0.076 -4.707 -15.433 1.00 96.38 107 ARG A O 1
ATOM 816 N N . ALA A 1 108 ? 1.848 -5.841 -15.747 1.00 95.12 108 ALA A N 1
ATOM 817 C CA . ALA A 1 108 ? 2.631 -5.076 -14.779 1.00 95.12 108 ALA A CA 1
ATOM 818 C C . ALA A 1 108 ? 2.868 -3.633 -15.257 1.00 95.12 108 ALA A C 1
ATOM 820 O O . ALA A 1 108 ? 2.677 -2.688 -14.490 1.00 95.12 108 ALA A O 1
ATOM 821 N N . ALA A 1 109 ? 3.206 -3.447 -16.536 1.00 95.44 109 ALA A N 1
ATOM 822 C CA . ALA A 1 109 ? 3.392 -2.120 -17.119 1.00 95.44 109 ALA A CA 1
ATOM 823 C C . ALA A 1 109 ? 2.095 -1.294 -17.124 1.00 95.44 109 ALA A C 1
ATOM 825 O O . ALA A 1 109 ? 2.119 -0.104 -16.812 1.00 95.44 109 ALA A O 1
ATOM 826 N N . ASN A 1 110 ? 0.956 -1.920 -17.428 1.00 97.44 110 ASN A N 1
ATOM 827 C CA . ASN A 1 110 ? -0.358 -1.280 -17.396 1.00 97.44 110 ASN A CA 1
ATOM 828 C C . ASN A 1 110 ? -0.726 -0.834 -15.978 1.00 97.44 110 ASN A C 1
ATOM 830 O O . ASN A 1 110 ? -1.193 0.288 -15.798 1.00 97.44 110 ASN A O 1
ATOM 834 N N . ALA A 1 111 ? -0.466 -1.671 -14.967 1.00 98.31 111 ALA A N 1
ATOM 835 C CA . ALA A 1 111 ? -0.666 -1.307 -13.565 1.00 98.31 111 ALA A CA 1
ATOM 836 C C . ALA A 1 111 ? 0.166 -0.082 -13.167 1.00 98.31 111 ALA A C 1
ATOM 838 O O . ALA A 1 111 ? -0.356 0.850 -12.557 1.00 98.31 111 ALA A O 1
ATOM 839 N N . ALA A 1 112 ? 1.452 -0.075 -13.532 1.00 98.00 112 ALA A N 1
ATOM 840 C CA . ALA A 1 112 ? 2.364 1.021 -13.222 1.00 98.00 112 ALA A CA 1
ATOM 841 C C . ALA A 1 112 ? 1.946 2.327 -13.914 1.00 98.00 112 ALA A C 1
ATOM 843 O O . ALA A 1 112 ? 1.911 3.375 -13.271 1.00 98.00 112 ALA A O 1
ATOM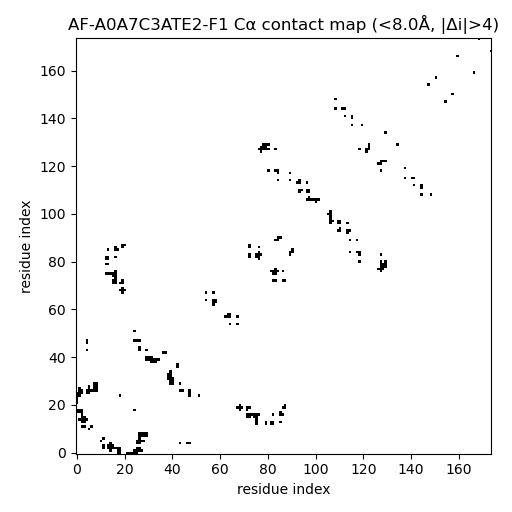 844 N N . ARG A 1 113 ? 1.562 2.266 -15.197 1.00 97.88 113 ARG A N 1
ATOM 845 C CA . ARG A 1 113 ? 1.040 3.427 -15.936 1.00 97.88 113 ARG A CA 1
ATOM 846 C C . ARG A 1 113 ? -0.236 3.980 -15.306 1.00 97.88 113 ARG A C 1
ATOM 848 O O . ARG A 1 113 ? -0.334 5.188 -15.119 1.00 97.88 113 ARG A O 1
ATOM 855 N N . GLU A 1 114 ? -1.180 3.113 -14.942 1.00 98.69 114 GLU A N 1
ATOM 856 C CA . GLU A 1 114 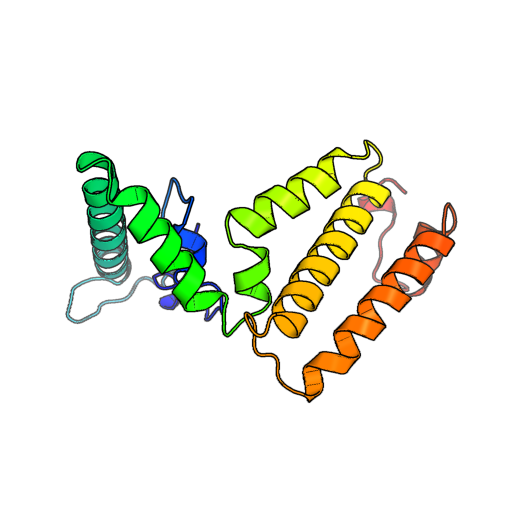? -2.432 3.537 -14.305 1.00 98.69 114 GLU A CA 1
ATOM 857 C C . GLU A 1 114 ? -2.179 4.161 -12.925 1.00 98.69 114 GLU A C 1
ATOM 859 O O . GLU A 1 114 ? -2.776 5.181 -12.593 1.00 98.69 114 GLU A O 1
ATOM 864 N N . ALA A 1 115 ? -1.253 3.607 -12.136 1.00 98.50 115 ALA A N 1
ATOM 865 C CA . ALA A 1 115 ? -0.867 4.177 -10.847 1.00 98.50 115 ALA A CA 1
ATOM 866 C C . ALA A 1 115 ? -0.254 5.582 -10.993 1.00 98.50 115 ALA A C 1
ATOM 868 O O . ALA A 1 115 ? -0.615 6.486 -10.239 1.00 98.50 115 ALA A O 1
ATOM 869 N N . VAL A 1 116 ? 0.626 5.791 -11.981 1.00 97.94 116 VAL A N 1
ATOM 870 C CA . VAL A 1 116 ? 1.189 7.121 -12.272 1.00 97.94 116 VAL A CA 1
ATOM 871 C C . VAL A 1 116 ? 0.090 8.093 -12.707 1.00 97.94 116 VAL A C 1
ATOM 873 O O . VAL A 1 116 ? 0.026 9.195 -12.167 1.00 97.94 116 VAL A O 1
ATOM 876 N N . ALA A 1 117 ? -0.814 7.673 -13.598 1.00 98.19 117 ALA A N 1
ATOM 877 C CA . ALA A 1 117 ? -1.933 8.501 -14.050 1.00 98.19 117 ALA A CA 1
ATOM 878 C C . ALA A 1 117 ? -2.842 8.935 -12.886 1.00 98.19 117 ALA A C 1
ATOM 880 O O . ALA A 1 117 ? -3.159 10.115 -12.762 1.00 98.19 117 ALA A O 1
ATOM 881 N N . ILE A 1 118 ? -3.189 8.015 -11.977 1.00 98.62 118 ILE A N 1
ATOM 882 C CA . ILE A 1 118 ? -3.963 8.312 -10.760 1.00 98.62 118 ILE A CA 1
ATOM 883 C C . ILE A 1 118 ? -3.285 9.399 -9.918 1.00 98.62 118 ILE A C 1
ATOM 885 O O . ILE A 1 118 ? -3.944 10.338 -9.466 1.00 98.62 118 ILE A O 1
ATOM 889 N N . ILE A 1 119 ? -1.971 9.284 -9.702 1.00 98.12 119 ILE A N 1
ATOM 890 C CA . ILE A 1 119 ? -1.210 10.256 -8.910 1.00 98.12 119 ILE A CA 1
ATOM 891 C C . ILE A 1 119 ? -1.193 11.620 -9.610 1.00 98.12 119 ILE A C 1
ATOM 893 O O . ILE A 1 119 ? -1.455 12.638 -8.970 1.00 98.12 119 ILE A O 1
ATOM 897 N N . GLU A 1 120 ? -0.931 11.658 -10.917 1.00 97.06 120 GLU A N 1
ATOM 898 C CA . GLU A 1 120 ? -0.914 12.899 -11.698 1.00 97.06 120 GLU A CA 1
ATOM 899 C C . GLU A 1 120 ? -2.271 13.606 -11.699 1.00 97.06 120 GLU A C 1
ATOM 901 O O . GLU A 1 120 ? -2.336 14.810 -11.443 1.00 97.06 120 GLU A O 1
ATOM 906 N N . GLU A 1 121 ? -3.355 12.867 -11.934 1.00 97.75 121 GLU A N 1
ATOM 907 C CA . GLU A 1 121 ? -4.725 13.381 -11.884 1.00 97.75 121 GLU A CA 1
ATOM 908 C C . GLU A 1 121 ? -5.045 13.970 -10.501 1.00 97.75 121 GLU A C 1
ATOM 910 O O . GLU A 1 121 ? -5.593 15.070 -10.404 1.00 97.75 121 GLU A O 1
ATOM 915 N N . ALA A 1 122 ? -4.660 13.283 -9.421 1.00 97.50 122 ALA A N 1
ATOM 916 C CA . ALA A 1 122 ? -4.904 13.747 -8.058 1.00 97.50 122 ALA A CA 1
ATOM 917 C C . ALA A 1 122 ? -4.086 14.994 -7.693 1.00 97.50 122 ALA A C 1
ATOM 919 O O . ALA A 1 122 ? -4.604 15.878 -7.005 1.00 97.50 122 ALA A O 1
ATOM 920 N N . VAL A 1 123 ? -2.840 15.100 -8.164 1.00 96.31 123 VAL A N 1
ATOM 921 C CA . VAL A 1 123 ? -2.014 16.307 -7.997 1.00 96.31 123 VAL A CA 1
ATOM 922 C C . VAL A 1 123 ? -2.624 17.477 -8.772 1.00 96.31 123 VAL A C 1
ATOM 924 O O . VAL A 1 123 ? -2.795 18.561 -8.216 1.00 96.31 123 VAL A O 1
ATOM 927 N N . GLN A 1 124 ? -3.028 17.264 -10.028 1.00 96.25 124 GLN A N 1
ATOM 928 C CA . GLN A 1 124 ? -3.669 18.293 -10.859 1.00 96.25 124 GLN A CA 1
ATOM 929 C C . GLN A 1 124 ? -4.998 18.774 -10.261 1.00 96.25 124 GLN A C 1
ATOM 931 O O . GLN A 1 124 ? -5.290 19.970 -10.271 1.00 96.25 124 GLN A O 1
ATOM 936 N N . ALA A 1 125 ? -5.780 17.860 -9.685 1.00 96.75 125 ALA A N 1
ATOM 937 C CA . ALA A 1 125 ? -7.033 18.165 -9.003 1.00 96.75 125 ALA A CA 1
ATOM 938 C C . ALA A 1 125 ? -6.847 18.748 -7.586 1.00 96.75 125 ALA A C 1
ATOM 940 O O . ALA A 1 125 ? -7.840 19.040 -6.920 1.00 96.75 125 ALA A O 1
ATOM 941 N N . SER A 1 126 ? -5.606 18.922 -7.108 1.00 95.00 126 SER A N 1
ATOM 942 C CA . SER A 1 126 ? -5.291 19.341 -5.729 1.00 95.00 126 SER A CA 1
ATOM 943 C C . SER A 1 126 ? -5.913 18.436 -4.651 1.00 95.00 126 SER A C 1
ATOM 945 O O . SER A 1 126 ? -6.231 18.881 -3.546 1.00 95.00 126 SER A O 1
ATOM 947 N N . VAL A 1 127 ? -6.118 17.158 -4.978 1.00 94.56 127 VAL A N 1
ATOM 948 C CA . VAL A 1 127 ? -6.581 16.120 -4.046 1.00 94.56 127 VAL A CA 1
ATOM 949 C C . VAL A 1 127 ? -5.403 15.555 -3.257 1.00 94.56 127 VAL A C 1
ATOM 951 O O . VAL A 1 127 ? -5.537 15.350 -2.052 1.00 94.56 127 VAL A O 1
ATOM 954 N N . LEU A 1 128 ? -4.263 15.356 -3.925 1.00 95.94 128 LEU A N 1
ATOM 955 C CA . LEU A 1 128 ? -3.004 14.899 -3.343 1.00 95.94 128 LEU A CA 1
ATOM 956 C C . LEU A 1 128 ? -1.992 16.048 -3.324 1.00 95.94 128 LEU A C 1
ATOM 958 O O . LEU A 1 128 ? -1.766 16.702 -4.344 1.00 95.94 128 LEU A O 1
ATOM 962 N N . THR A 1 129 ? -1.339 16.252 -2.181 1.00 93.56 129 THR A N 1
ATOM 963 C CA . THR A 1 129 ? -0.182 17.148 -2.074 1.00 93.56 129 THR A CA 1
ATOM 964 C C . THR A 1 129 ? 1.100 16.323 -2.067 1.00 93.56 129 THR A C 1
ATOM 966 O O . THR A 1 129 ? 1.296 15.502 -1.179 1.00 93.56 129 THR A O 1
ATOM 969 N N . ILE A 1 130 ? 1.990 16.566 -3.032 1.00 92.81 130 ILE A N 1
ATOM 970 C CA . ILE A 1 130 ? 3.338 15.978 -3.055 1.00 92.81 130 ILE A CA 1
ATOM 971 C C . ILE A 1 130 ? 4.395 17.044 -2.789 1.00 92.81 130 ILE A C 1
ATOM 973 O O . ILE A 1 130 ? 4.205 18.229 -3.088 1.00 92.81 130 ILE A O 1
ATOM 977 N N . ALA A 1 131 ? 5.539 16.637 -2.247 1.00 93.00 131 ALA A N 1
ATOM 978 C CA . ALA A 1 131 ? 6.647 17.555 -2.063 1.00 93.00 131 ALA A CA 1
ATOM 979 C C . ALA A 1 131 ? 7.186 18.006 -3.436 1.00 93.00 131 ALA A C 1
ATOM 981 O O . ALA A 1 131 ? 7.298 17.192 -4.353 1.00 93.00 131 ALA A O 1
ATOM 982 N N . PRO A 1 132 ? 7.641 19.263 -3.600 1.00 93.38 132 PRO A N 1
ATOM 983 C CA . PRO A 1 132 ? 8.197 19.728 -4.877 1.00 93.38 132 PRO A CA 1
ATOM 984 C C . PRO A 1 132 ? 9.362 18.877 -5.404 1.00 93.38 132 PRO A C 1
ATOM 986 O O . PRO A 1 132 ? 9.579 18.792 -6.607 1.00 93.38 132 PRO A O 1
ATOM 989 N N . ARG A 1 133 ? 10.102 18.218 -4.501 1.00 95.38 133 ARG A N 1
ATOM 990 C CA . ARG A 1 133 ? 11.191 17.288 -4.841 1.00 95.38 133 ARG A CA 1
ATOM 991 C C . ARG A 1 133 ? 10.710 15.963 -5.446 1.00 95.38 133 ARG A C 1
ATOM 993 O O . ARG A 1 133 ? 11.512 15.275 -6.063 1.00 95.38 133 ARG A O 1
ATOM 1000 N N . GLU A 1 134 ? 9.449 15.595 -5.237 1.00 93.62 134 GLU A N 1
ATOM 1001 C CA . GLU A 1 134 ? 8.843 14.351 -5.729 1.00 93.62 134 GLU A CA 1
ATOM 1002 C C . GLU A 1 134 ? 8.262 14.531 -7.133 1.00 93.62 134 GLU A C 1
ATOM 1004 O O . GLU A 1 134 ? 8.284 13.592 -7.921 1.00 93.62 134 GLU A O 1
ATOM 1009 N N . ALA A 1 135 ? 7.825 15.744 -7.490 1.00 91.69 135 ALA A N 1
ATOM 1010 C CA . ALA A 1 135 ? 7.214 16.023 -8.791 1.00 91.69 135 ALA A CA 1
ATOM 1011 C C . ALA A 1 135 ? 8.056 15.560 -10.004 1.00 91.69 135 ALA A C 1
ATOM 1013 O O . ALA A 1 135 ? 7.489 14.911 -10.884 1.00 91.69 135 ALA A O 1
ATOM 1014 N N . PRO A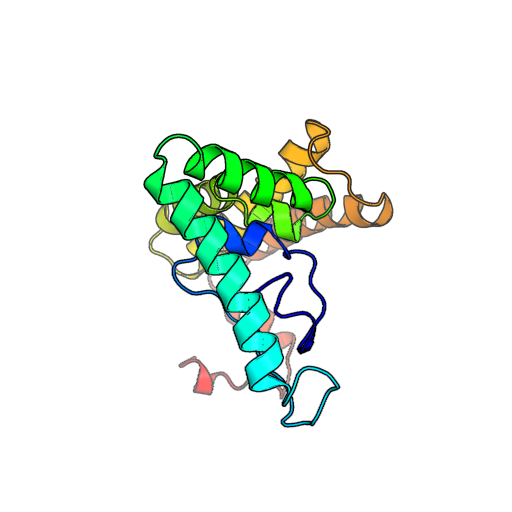 1 136 ? 9.392 15.769 -10.055 1.00 95.81 136 PRO A N 1
ATOM 1015 C CA . PRO A 1 136 ? 10.203 15.295 -11.180 1.00 95.81 136 PRO A CA 1
ATOM 1016 C C . PRO A 1 136 ? 10.231 13.768 -11.339 1.00 95.81 136 PRO A C 1
ATOM 1018 O O . PRO A 1 136 ? 10.547 13.268 -12.418 1.00 95.81 136 PRO A O 1
ATOM 1021 N N . PHE A 1 137 ? 9.930 13.009 -10.279 1.00 96.12 137 PHE A N 1
ATOM 1022 C CA . PHE A 1 137 ? 9.922 11.551 -10.353 1.00 96.12 137 PHE A CA 1
ATOM 1023 C C . PHE A 1 137 ? 8.731 11.018 -11.149 1.00 96.12 137 PHE A C 1
ATOM 1025 O O . PHE A 1 137 ? 8.886 9.989 -11.793 1.00 96.12 137 PHE A O 1
ATOM 1032 N N . LEU A 1 138 ? 7.591 11.717 -11.191 1.00 94.00 138 LEU A N 1
ATOM 1033 C CA . LEU A 1 138 ? 6.443 11.292 -12.005 1.00 94.00 138 LEU A CA 1
ATOM 1034 C C . LEU A 1 138 ? 6.786 11.298 -13.499 1.00 94.00 138 LEU A C 1
ATOM 1036 O O . LEU A 1 138 ? 6.521 10.326 -14.205 1.00 94.00 138 LEU A O 1
ATOM 1040 N N . ASP A 1 139 ? 7.457 12.352 -13.967 1.00 93.94 139 ASP A N 1
ATOM 1041 C CA . ASP A 1 139 ? 7.954 12.425 -15.344 1.00 93.94 139 ASP A CA 1
ATOM 1042 C C . ASP A 1 139 ? 9.000 11.350 -15.630 1.00 93.94 139 ASP A C 1
ATOM 1044 O O . ASP A 1 139 ? 8.960 10.704 -16.680 1.00 93.94 139 ASP A O 1
ATOM 1048 N N . LYS A 1 140 ? 9.897 11.104 -14.668 1.00 97.19 140 LYS A N 1
ATOM 1049 C CA . LYS A 1 140 ? 10.879 10.028 -14.772 1.00 97.19 140 LYS A CA 1
ATOM 1050 C C . LYS A 1 140 ? 10.214 8.654 -14.883 1.00 97.19 140 LYS A C 1
ATOM 1052 O O . LYS A 1 140 ? 10.603 7.883 -15.750 1.00 97.19 140 LYS A O 1
ATOM 1057 N N . PHE A 1 141 ? 9.206 8.354 -14.064 1.00 96.56 141 PHE A N 1
ATOM 1058 C CA . PHE A 1 141 ? 8.519 7.062 -14.102 1.00 96.56 141 PHE A CA 1
ATOM 1059 C C . PHE A 1 141 ? 7.854 6.805 -15.453 1.00 96.56 141 PHE A C 1
ATOM 1061 O O . PHE A 1 141 ? 7.958 5.698 -15.972 1.00 96.56 141 PHE A O 1
ATOM 1068 N N . LYS A 1 142 ? 7.232 7.820 -16.063 1.00 94.88 142 LYS A N 1
ATOM 1069 C CA . LYS A 1 142 ? 6.670 7.694 -17.418 1.00 94.88 142 LYS A CA 1
ATOM 1070 C C . LYS A 1 142 ? 7.755 7.376 -18.446 1.00 94.88 142 LYS A C 1
ATOM 1072 O O . LYS A 1 142 ? 7.607 6.423 -19.202 1.00 94.88 142 LYS A O 1
ATOM 1077 N N . ALA A 1 143 ? 8.862 8.120 -18.426 1.00 96.31 143 ALA A N 1
ATOM 1078 C CA . ALA A 1 143 ? 9.979 7.887 -19.339 1.00 96.31 143 ALA A CA 1
ATOM 1079 C C . ALA A 1 143 ? 10.599 6.488 -19.160 1.00 96.31 143 ALA A C 1
ATOM 1081 O O . ALA A 1 143 ? 10.878 5.807 -20.146 1.00 96.31 143 ALA A O 1
ATOM 1082 N N . ASP A 1 144 ? 10.763 6.036 -17.914 1.00 95.62 144 ASP A N 1
ATOM 1083 C CA . ASP A 1 144 ? 11.282 4.705 -17.594 1.00 95.62 144 ASP A CA 1
ATOM 1084 C C . ASP A 1 144 ? 10.316 3.600 -18.077 1.00 95.62 144 ASP A C 1
ATOM 1086 O O . ASP A 1 144 ? 10.764 2.585 -18.611 1.00 95.62 144 ASP A O 1
ATOM 1090 N N . LEU A 1 145 ? 8.995 3.802 -17.966 1.00 95.38 145 LEU A N 1
ATOM 1091 C CA . LEU A 1 145 ? 7.973 2.871 -18.472 1.00 95.38 145 LEU A CA 1
ATOM 1092 C C . LEU A 1 145 ? 7.907 2.823 -20.007 1.00 95.38 145 LEU A C 1
ATOM 1094 O O . LEU A 1 145 ? 7.609 1.771 -2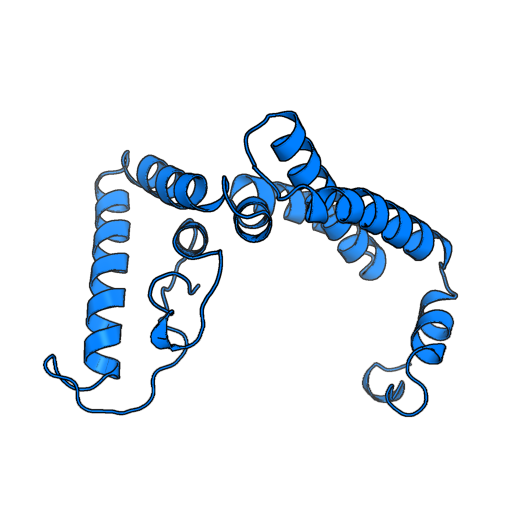0.584 1.00 95.38 145 LEU A O 1
ATOM 1098 N N . ASP A 1 146 ? 8.177 3.937 -20.682 1.00 93.81 146 ASP A N 1
ATOM 1099 C CA . ASP A 1 146 ? 8.258 3.989 -22.144 1.00 93.81 146 ASP A CA 1
ATOM 1100 C C . ASP A 1 146 ? 9.530 3.315 -22.658 1.00 93.81 146 ASP A C 1
ATOM 1102 O O . ASP A 1 146 ? 9.473 2.532 -23.608 1.00 93.81 146 ASP A O 1
ATOM 1106 N N . HIS A 1 147 ? 10.660 3.532 -21.980 1.00 94.19 147 HIS A N 1
ATOM 1107 C CA . HIS A 1 147 ? 11.895 2.792 -22.241 1.00 94.19 147 HIS A CA 1
ATOM 1108 C C . HIS A 1 147 ? 11.698 1.290 -22.025 1.00 94.19 147 HIS A C 1
ATOM 1110 O O . HIS A 1 147 ? 12.055 0.495 -22.890 1.00 94.19 147 HIS A O 1
ATOM 1116 N N . PHE A 1 148 ? 11.064 0.903 -20.915 1.00 92.50 148 PHE A N 1
ATOM 1117 C CA . PHE A 1 148 ? 10.723 -0.487 -20.623 1.00 92.50 148 PHE A CA 1
ATOM 1118 C C . PHE A 1 148 ? 9.915 -1.133 -21.754 1.00 92.50 148 PHE A C 1
ATOM 1120 O O . PHE A 1 148 ? 10.267 -2.211 -22.225 1.00 92.50 148 PHE A O 1
ATOM 1127 N N . ALA A 1 149 ? 8.873 -0.455 -22.243 1.00 89.00 149 ALA A N 1
ATOM 1128 C CA . ALA A 1 149 ? 8.052 -0.962 -23.341 1.00 89.00 149 ALA A CA 1
ATOM 1129 C C . ALA A 1 149 ? 8.837 -1.110 -24.658 1.00 89.00 149 ALA A C 1
ATOM 1131 O O . ALA A 1 149 ? 8.553 -2.011 -25.445 1.00 89.00 149 ALA A O 1
ATOM 1132 N N . ALA A 1 150 ? 9.841 -0.263 -24.894 1.00 91.69 150 ALA A N 1
ATOM 1133 C CA . ALA A 1 150 ? 10.674 -0.320 -26.091 1.00 91.69 150 ALA A CA 1
ATOM 1134 C C . ALA A 1 150 ? 11.676 -1.492 -26.100 1.00 91.69 150 ALA A C 1
ATOM 1136 O O . ALA A 1 150 ? 12.205 -1.816 -27.164 1.00 91.69 150 ALA A O 1
ATOM 1137 N N . LEU A 1 151 ? 11.945 -2.129 -24.952 1.00 91.50 151 LEU A N 1
ATOM 1138 C CA . LEU A 1 151 ? 12.886 -3.254 -24.860 1.00 91.50 151 LEU A CA 1
ATOM 1139 C C . LEU A 1 151 ? 12.368 -4.530 -25.543 1.00 91.50 151 LEU A C 1
ATOM 1141 O O . LEU A 1 151 ? 13.182 -5.303 -26.052 1.00 91.50 151 LEU A O 1
ATOM 1145 N N . GLY A 1 152 ? 11.047 -4.751 -25.567 1.00 88.19 152 GLY A N 1
ATOM 1146 C CA . GLY A 1 152 ? 10.428 -5.945 -26.156 1.00 88.19 152 GLY A CA 1
ATOM 1147 C C . GLY A 1 152 ? 11.092 -7.249 -25.689 1.00 88.19 152 GLY A C 1
ATOM 1148 O O . GLY A 1 152 ? 11.361 -7.429 -24.501 1.00 88.19 152 GLY A O 1
ATOM 1149 N N . ASP A 1 153 ? 11.429 -8.126 -26.638 1.00 87.31 153 ASP A N 1
ATOM 1150 C CA . ASP A 1 153 ? 12.081 -9.420 -26.374 1.00 87.31 153 ASP A CA 1
ATOM 1151 C C . ASP A 1 153 ? 13.484 -9.293 -25.741 1.00 87.31 153 ASP A C 1
ATOM 1153 O O . ASP A 1 153 ? 13.984 -10.240 -25.139 1.00 87.31 153 ASP A O 1
ATOM 1157 N N . GLY A 1 154 ? 14.128 -8.123 -25.839 1.00 90.38 154 GLY A N 1
ATOM 1158 C CA . GLY A 1 154 ? 15.449 -7.857 -25.258 1.00 90.38 154 GLY A CA 1
ATOM 1159 C C . GLY A 1 154 ? 15.430 -7.509 -23.765 1.00 90.38 154 GLY A C 1
ATOM 1160 O O . GLY A 1 154 ? 16.483 -7.226 -23.191 1.00 90.38 154 GLY A O 1
ATOM 1161 N N . MET A 1 155 ? 14.256 -7.495 -23.127 1.00 89.94 155 MET A N 1
ATOM 1162 C CA . MET A 1 155 ? 14.083 -7.077 -21.732 1.00 89.94 155 MET A CA 1
ATOM 1163 C C . MET A 1 155 ? 14.943 -7.894 -20.757 1.00 89.94 155 MET A C 1
ATOM 1165 O O . MET A 1 155 ? 15.617 -7.318 -19.900 1.00 89.94 155 MET A O 1
ATOM 1169 N N . THR A 1 156 ? 14.940 -9.223 -20.889 1.00 89.44 156 THR A N 1
ATOM 1170 C CA . THR A 1 156 ? 15.682 -10.121 -19.992 1.00 89.44 156 THR A CA 1
ATOM 1171 C C . THR A 1 156 ? 17.182 -9.856 -20.052 1.00 89.44 156 THR A C 1
ATOM 1173 O O . THR A 1 156 ? 17.800 -9.633 -19.013 1.00 89.44 156 THR A O 1
ATOM 1176 N N . ASP A 1 157 ? 17.757 -9.804 -21.256 1.00 91.50 157 ASP A N 1
ATOM 1177 C CA . ASP A 1 157 ? 19.187 -9.546 -21.455 1.00 91.50 157 ASP A CA 1
ATOM 1178 C C . ASP A 1 157 ? 19.589 -8.168 -20.918 1.00 91.50 157 ASP A C 1
ATOM 1180 O O . ASP A 1 157 ? 20.617 -8.022 -20.250 1.00 91.50 157 ASP A O 1
ATOM 1184 N N . TYR A 1 158 ? 18.747 -7.159 -21.165 1.00 92.69 158 TYR A N 1
ATOM 1185 C CA . TYR A 1 158 ? 18.967 -5.796 -20.695 1.00 92.69 158 TYR A CA 1
ATOM 1186 C C . TYR A 1 158 ? 19.069 -5.725 -19.165 1.00 92.69 158 TYR A C 1
ATOM 1188 O O . TYR A 1 158 ? 20.022 -5.145 -18.639 1.00 92.69 158 TYR A O 1
ATOM 1196 N N . TYR A 1 159 ? 18.127 -6.336 -18.439 1.00 90.75 159 TYR A N 1
ATOM 1197 C CA . TYR A 1 159 ? 18.140 -6.318 -16.975 1.00 90.75 159 TYR A CA 1
ATOM 1198 C C . TYR A 1 159 ? 19.162 -7.287 -16.373 1.00 90.75 159 TYR A C 1
ATOM 1200 O O . TYR A 1 159 ? 19.799 -6.937 -15.380 1.00 90.75 159 TYR A O 1
ATOM 1208 N N . ALA A 1 160 ? 19.403 -8.453 -16.979 1.00 91.88 160 ALA A N 1
ATOM 1209 C CA . ALA A 1 160 ? 20.438 -9.385 -16.527 1.00 91.88 160 ALA A CA 1
ATOM 1210 C C . ALA A 1 160 ? 21.827 -8.724 -16.518 1.00 91.88 160 ALA A C 1
ATOM 1212 O O . ALA A 1 160 ? 22.588 -8.871 -15.557 1.00 91.88 160 ALA A O 1
ATOM 1213 N N . ALA A 1 161 ? 22.126 -7.911 -17.537 1.00 93.31 161 ALA A N 1
ATOM 1214 C CA . ALA A 1 161 ? 23.372 -7.154 -17.623 1.00 93.31 161 ALA A CA 1
ATOM 1215 C C . ALA A 1 161 ? 23.562 -6.135 -16.478 1.00 93.31 161 ALA A C 1
ATOM 1217 O O . ALA A 1 161 ? 24.700 -5.777 -16.168 1.00 93.31 161 ALA A O 1
ATOM 1218 N N . MET A 1 162 ? 22.487 -5.686 -15.814 1.00 93.62 162 MET A N 1
ATOM 1219 C CA . MET A 1 162 ? 22.561 -4.763 -14.669 1.00 93.62 162 MET A CA 1
ATOM 1220 C C . MET A 1 162 ? 22.953 -5.445 -13.353 1.00 93.62 162 MET A C 1
ATOM 1222 O O . MET A 1 162 ? 23.392 -4.770 -12.419 1.00 93.62 162 MET A O 1
ATOM 1226 N N . TYR A 1 163 ? 22.827 -6.772 -13.266 1.00 92.56 163 TYR A N 1
ATOM 1227 C CA . TYR A 1 163 ? 23.043 -7.539 -12.036 1.00 92.56 163 TYR A CA 1
ATOM 1228 C C . TYR A 1 163 ? 24.098 -8.649 -12.205 1.00 92.56 163 TYR A C 1
ATOM 1230 O O . TYR A 1 163 ? 23.837 -9.810 -11.866 1.00 92.56 163 TYR A O 1
ATOM 1238 N N . PRO A 1 164 ? 25.319 -8.323 -12.680 1.00 90.06 164 PRO A N 1
ATOM 1239 C CA . PRO A 1 164 ? 26.338 -9.325 -12.973 1.00 90.06 164 PRO A CA 1
ATOM 1240 C C . PRO A 1 164 ? 26.724 -10.103 -11.709 1.00 90.06 164 PRO A C 1
ATOM 1242 O O . PRO A 1 164 ? 27.089 -9.520 -10.686 1.00 90.06 164 PRO A O 1
ATOM 1245 N N . GLY A 1 165 ? 26.620 -11.432 -11.780 1.00 89.94 165 GLY A N 1
ATOM 1246 C CA . GLY A 1 165 ? 26.943 -12.342 -10.676 1.00 89.94 165 GLY A CA 1
ATOM 1247 C C . GLY A 1 165 ? 25.973 -12.304 -9.489 1.00 89.94 165 GLY A C 1
ATOM 1248 O O . GLY A 1 165 ? 26.247 -12.948 -8.480 1.00 89.94 165 GLY A O 1
ATOM 1249 N N . LYS A 1 166 ? 24.868 -11.551 -9.583 1.00 92.56 166 LYS A N 1
ATOM 1250 C CA . LYS A 1 166 ? 23.793 -11.514 -8.574 1.00 92.56 166 LYS A CA 1
ATOM 1251 C C . LYS A 1 166 ? 22.488 -12.115 -9.084 1.00 92.56 166 LYS A C 1
ATOM 1253 O O . LYS A 1 166 ? 21.718 -12.631 -8.285 1.00 92.56 166 LYS A O 1
ATOM 1258 N N . PHE A 1 167 ? 22.236 -12.012 -10.385 1.00 93.69 167 PHE A N 1
ATOM 1259 C CA . PHE A 1 167 ? 21.099 -12.645 -11.034 1.00 93.69 167 PHE A CA 1
ATOM 1260 C C . PHE A 1 167 ? 21.471 -14.070 -11.453 1.00 93.69 167 PHE A C 1
ATOM 1262 O O . PHE A 1 167 ? 22.477 -14.257 -12.137 1.00 93.69 167 PHE A O 1
ATOM 1269 N N . ILE A 1 168 ? 20.678 -15.048 -11.011 1.00 92.62 168 ILE A N 1
ATOM 1270 C CA . ILE A 1 168 ? 20.819 -16.473 -11.334 1.00 92.62 168 ILE A CA 1
ATOM 1271 C C . ILE A 1 168 ? 19.630 -16.837 -12.241 1.00 92.62 168 ILE A C 1
ATOM 1273 O O . ILE A 1 168 ? 18.538 -17.064 -11.716 1.00 92.62 168 ILE A O 1
ATOM 1277 N N . PRO A 1 169 ? 19.781 -16.819 -13.581 1.00 90.31 169 PRO A N 1
ATOM 1278 C CA . PRO A 1 169 ? 18.670 -17.023 -14.521 1.00 90.31 169 PRO A CA 1
ATOM 1279 C C . PRO A 1 169 ? 17.908 -18.335 -14.299 1.00 90.31 169 PRO A C 1
ATOM 1281 O O . PRO A 1 169 ? 16.684 -18.381 -14.435 1.00 90.31 169 PRO A O 1
ATOM 1284 N N . GLU A 1 170 ? 18.613 -19.375 -13.855 1.00 93.75 170 GLU A N 1
ATOM 1285 C CA . GLU A 1 170 ? 18.060 -20.707 -13.638 1.00 93.75 170 GLU A CA 1
ATOM 1286 C C . GLU A 1 170 ? 16.980 -20.727 -12.541 1.00 93.75 170 GLU A C 1
ATOM 1288 O O . GLU A 1 170 ? 16.071 -21.556 -12.594 1.00 93.75 170 GLU A O 1
ATOM 1293 N N . GLU A 1 171 ? 17.021 -19.798 -11.575 1.00 94.38 171 GLU A N 1
ATOM 1294 C CA . GLU A 1 171 ? 15.982 -19.655 -10.539 1.00 94.38 171 GLU A CA 1
ATOM 1295 C C . GLU A 1 171 ? 14.643 -19.152 -11.105 1.00 94.38 171 GLU A C 1
ATOM 1297 O O . GLU A 1 171 ? 13.597 -19.328 -10.479 1.00 94.38 171 GLU A O 1
ATOM 1302 N N . TYR A 1 172 ? 14.668 -18.56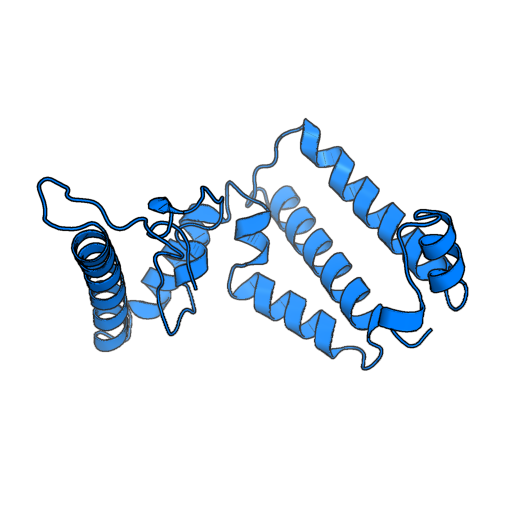3 -12.303 1.00 90.62 172 TYR A N 1
ATOM 1303 C CA . TYR A 1 172 ? 13.512 -17.993 -12.997 1.00 90.62 172 TYR A CA 1
ATOM 1304 C C . TYR A 1 172 ? 13.111 -18.809 -14.237 1.00 90.62 172 TYR A C 1
ATOM 1306 O O . TYR A 1 172 ? 12.167 -18.435 -14.931 1.00 90.62 172 TYR A O 1
ATOM 1314 N N . GLY A 1 173 ? 13.796 -19.928 -14.508 1.00 89.88 173 GLY A N 1
ATOM 1315 C CA . GLY A 1 173 ? 13.545 -20.781 -15.673 1.00 89.88 173 GLY A CA 1
ATOM 1316 C C . GLY A 1 173 ? 13.992 -20.175 -17.009 1.00 89.88 173 GLY A C 1
ATOM 1317 O O . GLY A 1 173 ? 13.388 -20.495 -18.035 1.00 89.88 173 GLY A O 1
ATOM 1318 N N . LEU A 1 174 ? 14.999 -19.297 -16.977 1.00 87.56 174 LEU A N 1
ATOM 1319 C CA . LEU A 1 174 ? 15.606 -18.631 -18.136 1.00 87.56 174 LEU A CA 1
ATOM 1320 C C . LEU A 1 174 ? 16.912 -19.306 -18.567 1.00 87.56 174 LEU A C 1
ATOM 1322 O O . LEU A 1 174 ? 17.617 -19.846 -17.684 1.00 87.56 174 LEU A O 1
#

Sequence (174 aa):
MEGKSAACAHSSHIGNVAMCCCDLWSNESTPYAQLFGGFTPAVSLEELWYDCKLMNEALRTGRHAQVLQRLLADSDARDSAEALVLTPESAIRIARAIVSSTDYVERAANAAREAVAIIEEAVQASVLTIAPREAPFLDKFKADLDHFAALGDGMTDYYAAMYPGKFIPEEYGL

Nearest PDB structures (foldseek):
  2i2x-assembly4_O  TM=9.328E-01  e=1.442E-08  Methanosarcina barkeri

Foldseek 3Di:
DEAQLLVQPPHDLQHLLVVLDDPAYDNPDHDFDADPVGTPVVVSVVVRVVSVVVCVVLVVVPPRNVVSSCCSLLVRLAEDLVSVCSHPVNVVQLVVQLPVDPDPLSSVLSSLVSSLVSSVVCVVVSSHDDDPVCVVVSVVSVVVSVVCVVCPPVNVVVVCVVQPPNDDVVVVVD

Secondary structure (DSSP, 8-state):
-BSGGGTTT---S-TTGGGTT-SS-B-------EETTEEHHHHHHHHHHHHHHHHHHHHHTSSHHHHHHHHHHHTTTTT-HHHHHHSHHHHHHHHHHHTT-SSHHHHHHHHHHHHHHHHHHHHHTTSS---TTTHHHHHHHHHHHHHHHHTGGGHHHHHHTTSTTT--GGGGT-

Mean predicted aligned error: 3.64 Å

pLDDT: mean 95.64, std 3.46, range [76.88, 98.81]